Protein AF-A0AAN8HL06-F1 (afdb_monomer_lite)

Sequence (156 aa):
MGLSRVALLLQTLGATDWEAFQIHGRFFLAVANSQRVRERGPSLYSINSTLYELNTLTHSFIRFQDILTHSAVDWEFFTVGEEKFLIVANSHDGSSYSLNSVIYRWQGYEGFVAAHSLPTVGCRDWEHFSTEEEGSFLVYSSATSRLSKVLKLRTF

Secondary structure (DSSP, 8-state):
--S---------SSEEEEEEEEETTEEEEEEEE---TT--SS-SSEEEEEEEEEETTTTEEEEEEEEEEESEEEEEEEEETTEEEEEEEE---SS-SEEEEEEEEE-GGG-EEEEEEEEEESEEEEEEEEETTTEEEEEEEESSSS--EEEE----

pLDDT: mean 94.89, std 6.65, range [50.62, 98.88]

Foldseek 3Di:
DDPDDDDDDDDAACWQDWDWDDDPNKTKIWTQHAANVPDDDPFRFFAWIFMWIQPPVVRDTDTDDTDTAGRFNDKDWDDAVNWTKIWTFRAHNPPFRFAWIFIWTQDDPVGTHTDDTDTDGRWHDKDWDADPPQGIWIWTDHPPDPDTDIGRDDDD

Radius of gyration: 16.37 Å; chains: 1; bounding box: 45×50×37 Å

Organism: Champsocephalus gunnari (NCBI:txid52237)

Structure (mmCIF, N/CA/C/O backbone):
data_AF-A0AAN8HL06-F1
#
_entry.id   AF-A0AAN8HL06-F1
#
loop_
_atom_site.group_PDB
_atom_site.id
_atom_site.type_symbol
_atom_site.label_atom_id
_atom_site.label_alt_id
_atom_site.label_comp_id
_atom_site.label_asym_id
_atom_site.label_entity_id
_atom_site.label_seq_id
_atom_site.pdbx_PDB_ins_code
_atom_site.Cartn_x
_atom_site.Cartn_y
_atom_site.Cartn_z
_atom_site.occupancy
_atom_site.B_iso_or_equiv
_atom_site.auth_seq_id
_atom_site.auth_comp_id
_atom_site.auth_asym_id
_atom_site.auth_atom_id
_atom_site.pdbx_PDB_model_num
ATOM 1 N N . MET A 1 1 ? -14.174 32.901 -4.316 1.00 63.72 1 MET A N 1
ATOM 2 C CA . MET A 1 1 ? -13.320 32.100 -3.410 1.00 63.72 1 MET A CA 1
ATOM 3 C C . MET A 1 1 ? -13.000 30.797 -4.119 1.00 63.72 1 MET A C 1
ATOM 5 O O . MET A 1 1 ? -13.912 30.231 -4.705 1.00 63.72 1 MET A O 1
ATOM 9 N N . GLY A 1 2 ? -11.731 30.383 -4.165 1.00 76.81 2 GLY A N 1
ATOM 10 C CA . GLY A 1 2 ? -11.326 29.138 -4.828 1.00 76.81 2 GLY A CA 1
ATOM 11 C C . GLY A 1 2 ? -11.634 27.910 -3.969 1.00 76.81 2 GLY A C 1
ATOM 12 O O . GLY A 1 2 ? -11.588 27.998 -2.746 1.00 76.81 2 GLY A O 1
ATOM 13 N N . LEU A 1 3 ? -11.942 26.783 -4.614 1.00 84.50 3 LEU A N 1
ATOM 14 C CA . LEU A 1 3 ? -12.266 25.501 -3.967 1.00 84.50 3 LEU A CA 1
ATOM 15 C C . LEU A 1 3 ? -11.072 24.856 -3.236 1.00 84.50 3 LEU A C 1
ATOM 17 O O . LEU A 1 3 ? -11.267 23.923 -2.465 1.00 84.50 3 LEU A O 1
ATOM 21 N N . SER A 1 4 ? -9.842 25.325 -3.464 1.00 90.06 4 SER A N 1
ATOM 22 C CA . SER A 1 4 ? -8.636 24.746 -2.869 1.00 90.06 4 SER A CA 1
ATOM 23 C C . SER A 1 4 ? -7.505 25.765 -2.706 1.00 90.06 4 SER A C 1
ATOM 25 O O . SER A 1 4 ? -7.500 26.840 -3.314 1.00 90.06 4 SER A O 1
ATOM 27 N N . ARG A 1 5 ? -6.529 25.410 -1.864 1.00 90.69 5 ARG A N 1
ATOM 28 C CA . ARG A 1 5 ? -5.223 26.069 -1.736 1.00 90.69 5 ARG A CA 1
ATOM 29 C C . ARG A 1 5 ? -4.151 25.011 -1.490 1.00 90.69 5 ARG A C 1
ATOM 31 O O . ARG A 1 5 ? -4.439 23.992 -0.865 1.00 90.69 5 ARG A O 1
ATOM 38 N N . VAL A 1 6 ? -2.922 25.262 -1.934 1.00 88.56 6 VAL A N 1
ATOM 39 C CA . VAL A 1 6 ? -1.783 24.388 -1.614 1.00 88.56 6 VAL A CA 1
ATOM 40 C C . VAL A 1 6 ? -1.477 24.508 -0.119 1.00 88.56 6 VAL A C 1
ATOM 42 O O . VAL A 1 6 ? -1.264 25.614 0.373 1.00 88.56 6 VAL A O 1
ATOM 45 N N . ALA A 1 7 ? -1.481 23.381 0.596 1.00 86.44 7 ALA A N 1
ATOM 46 C CA . ALA A 1 7 ? -1.181 23.328 2.030 1.00 86.44 7 ALA A CA 1
ATOM 47 C C . ALA A 1 7 ? 0.240 22.818 2.326 1.00 86.44 7 ALA A C 1
ATOM 49 O O . ALA A 1 7 ? 0.876 23.287 3.264 1.00 86.44 7 ALA A O 1
ATOM 50 N N . LEU A 1 8 ? 0.744 21.874 1.525 1.00 90.50 8 LEU A N 1
ATOM 51 C CA . LEU A 1 8 ? 2.042 21.228 1.710 1.00 90.50 8 LEU A CA 1
ATOM 52 C C . LEU A 1 8 ? 2.542 20.661 0.374 1.00 90.50 8 LEU A C 1
ATOM 54 O O . LEU A 1 8 ? 1.742 20.365 -0.512 1.00 90.50 8 LEU A O 1
ATOM 58 N N . LEU A 1 9 ? 3.858 20.489 0.249 1.00 93.69 9 LEU A N 1
ATOM 59 C CA . LEU A 1 9 ? 4.496 19.752 -0.839 1.00 93.69 9 LEU A CA 1
ATOM 60 C C . LEU A 1 9 ? 5.235 18.551 -0.245 1.00 93.69 9 LEU A C 1
ATOM 62 O O . LEU A 1 9 ? 6.100 18.721 0.613 1.00 93.69 9 LEU A O 1
ATOM 66 N N . LEU A 1 10 ? 4.892 17.348 -0.704 1.00 94.44 10 LEU A N 1
ATOM 67 C CA . LEU A 1 10 ? 5.549 16.102 -0.315 1.00 94.44 10 LEU A CA 1
ATOM 68 C C . LEU A 1 10 ? 6.373 15.588 -1.492 1.00 94.44 10 LEU A C 1
ATOM 70 O O . LEU A 1 10 ? 5.897 15.540 -2.626 1.00 94.44 10 LEU A O 1
ATOM 74 N N . GLN A 1 11 ? 7.627 15.228 -1.230 1.00 92.50 11 GLN A N 1
ATOM 75 C CA . GLN A 1 11 ? 8.504 14.677 -2.256 1.00 92.50 11 GLN A CA 1
ATOM 76 C C . GLN A 1 11 ? 8.132 13.222 -2.540 1.00 92.50 11 GLN A C 1
ATOM 78 O O . GLN A 1 11 ? 8.065 12.409 -1.621 1.00 92.50 11 GLN A O 1
ATOM 83 N N . THR A 1 12 ? 7.962 12.892 -3.818 1.00 95.56 12 THR A N 1
ATOM 84 C CA . THR A 1 12 ? 7.626 11.544 -4.283 1.00 95.56 12 THR A CA 1
ATOM 85 C C . THR A 1 12 ? 8.543 11.099 -5.421 1.00 95.56 12 THR A C 1
ATOM 87 O O . THR A 1 12 ? 9.283 11.903 -5.999 1.00 95.56 12 THR A O 1
ATOM 90 N N . LEU A 1 13 ? 8.514 9.804 -5.740 1.00 95.75 13 LEU A N 1
ATOM 91 C CA . LEU A 1 13 ? 9.332 9.183 -6.781 1.00 95.75 13 LEU A CA 1
ATOM 92 C C . LEU A 1 13 ? 8.425 8.498 -7.802 1.00 95.75 13 LEU A C 1
ATOM 94 O O . LEU A 1 13 ? 8.097 7.320 -7.675 1.00 95.75 13 LEU A O 1
ATOM 98 N N . GLY A 1 14 ? 7.987 9.274 -8.798 1.00 95.69 14 GLY A N 1
ATOM 99 C CA . GLY A 1 14 ? 7.052 8.784 -9.811 1.00 95.69 14 GLY A CA 1
ATOM 100 C C . GLY A 1 14 ? 5.767 8.253 -9.180 1.00 95.69 14 GLY A C 1
ATOM 101 O O . GLY A 1 14 ? 5.333 7.164 -9.542 1.00 95.69 14 GLY A O 1
ATOM 102 N N . ALA A 1 15 ? 5.218 8.968 -8.192 1.00 97.06 15 ALA A N 1
ATOM 103 C CA . ALA A 1 15 ? 4.018 8.520 -7.498 1.00 97.06 15 ALA A CA 1
ATOM 104 C C . ALA A 1 15 ? 2.856 8.317 -8.468 1.00 97.06 15 ALA A C 1
ATOM 106 O O . ALA A 1 15 ? 2.610 9.166 -9.328 1.00 97.06 15 ALA A O 1
ATOM 107 N N . THR A 1 16 ? 2.167 7.196 -8.316 1.00 97.88 16 THR A N 1
ATOM 108 C CA . THR A 1 16 ? 0.997 6.838 -9.125 1.00 97.88 16 THR A CA 1
ATOM 109 C C . THR A 1 16 ? -0.293 6.957 -8.343 1.00 97.88 16 THR A C 1
ATOM 111 O O . THR A 1 16 ? -1.324 7.190 -8.963 1.00 97.88 16 THR A O 1
ATOM 114 N N . ASP A 1 17 ? -0.217 6.823 -7.021 1.00 98.56 17 ASP A N 1
ATOM 115 C CA . ASP A 1 17 ? -1.381 6.792 -6.154 1.00 98.56 17 ASP A CA 1
ATOM 116 C C . ASP A 1 17 ? -1.069 7.290 -4.727 1.00 98.56 17 ASP A 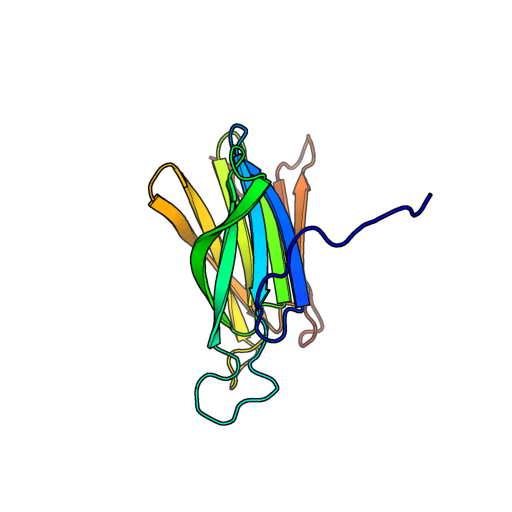C 1
ATOM 118 O O . ASP A 1 17 ? 0.095 7.319 -4.295 1.00 98.56 17 ASP A O 1
ATOM 122 N N . TRP A 1 18 ? -2.124 7.729 -4.039 1.00 98.56 18 TRP A N 1
ATOM 123 C CA . TRP A 1 18 ? -2.150 8.078 -2.629 1.00 98.56 18 TRP A CA 1
ATOM 124 C C . TRP A 1 18 ? -3.361 7.445 -1.951 1.00 98.56 18 TRP A C 1
ATOM 126 O O . TRP A 1 18 ? -4.486 7.810 -2.280 1.00 98.56 18 TRP A O 1
ATOM 136 N N . GLU A 1 19 ? -3.115 6.679 -0.892 1.00 98.75 19 GLU A N 1
ATOM 137 C CA . GLU A 1 19 ? -4.174 6.115 -0.061 1.00 98.75 19 GLU A CA 1
ATOM 138 C C . GLU A 1 19 ? -4.295 6.871 1.263 1.00 98.75 19 GLU A C 1
ATOM 140 O O . GLU A 1 19 ? -3.303 7.090 1.972 1.00 98.75 19 GLU A O 1
ATOM 145 N N . ALA A 1 20 ? -5.510 7.309 1.593 1.00 98.50 20 ALA A N 1
ATOM 146 C CA . ALA A 1 20 ? -5.792 8.147 2.753 1.00 98.50 20 ALA A CA 1
ATOM 147 C C . ALA A 1 20 ? -6.696 7.421 3.748 1.00 98.50 20 ALA A C 1
ATOM 149 O O . ALA A 1 20 ? -7.871 7.192 3.487 1.00 98.50 20 ALA A O 1
ATOM 150 N N . PHE A 1 21 ? -6.178 7.154 4.946 1.00 98.62 21 PHE A N 1
ATOM 151 C CA . PHE A 1 21 ? -6.883 6.339 5.933 1.00 98.62 21 PHE A CA 1
ATOM 152 C C . PHE A 1 21 ? -6.691 6.836 7.367 1.00 98.62 21 PHE A C 1
ATOM 154 O O . PHE A 1 21 ? -5.850 7.689 7.672 1.00 98.62 21 PHE A O 1
ATOM 161 N N . GLN A 1 22 ? -7.502 6.293 8.277 1.00 98.06 22 GLN A N 1
ATOM 162 C CA . GLN A 1 22 ? -7.504 6.669 9.685 1.00 98.06 22 GLN A CA 1
ATOM 163 C C . GLN A 1 22 ? -7.435 5.436 10.589 1.00 98.06 22 GLN A C 1
ATOM 165 O O . GLN A 1 22 ? -8.166 4.466 10.402 1.00 98.06 22 GLN A O 1
ATOM 170 N N . ILE A 1 23 ? -6.597 5.495 11.628 1.00 97.88 23 ILE A N 1
ATOM 171 C CA . ILE A 1 23 ? -6.508 4.458 12.663 1.00 97.88 23 ILE A CA 1
ATOM 172 C C . ILE A 1 23 ? -6.558 5.128 14.035 1.00 97.88 23 ILE A C 1
ATOM 174 O O . ILE A 1 23 ? -5.675 5.908 14.383 1.00 97.88 23 ILE A O 1
ATOM 178 N N . HIS A 1 24 ? -7.582 4.814 14.833 1.00 95.12 24 HIS A N 1
ATOM 179 C CA . HIS A 1 24 ? -7.738 5.312 16.211 1.00 95.12 24 HIS A CA 1
ATOM 180 C C . HIS A 1 24 ? -7.569 6.841 16.342 1.00 95.12 24 HIS A C 1
ATOM 182 O O . HIS A 1 24 ? -6.852 7.325 17.214 1.00 95.12 24 HIS A O 1
ATOM 188 N N . GLY A 1 25 ? -8.185 7.618 15.445 1.00 95.25 25 GLY A N 1
ATOM 189 C CA . GLY A 1 25 ? -8.095 9.083 15.465 1.00 95.25 25 GLY A CA 1
ATOM 190 C C . GLY A 1 25 ? -6.870 9.674 14.754 1.00 95.25 25 GLY A C 1
ATOM 191 O O . GLY A 1 25 ? -6.868 10.870 14.474 1.00 95.25 25 GLY A O 1
ATOM 192 N N . ARG A 1 26 ? -5.860 8.863 14.419 1.00 96.62 26 ARG A N 1
ATOM 193 C CA . ARG A 1 26 ? -4.649 9.280 13.692 1.00 96.62 26 ARG A CA 1
ATOM 194 C C . ARG A 1 26 ? -4.892 9.200 12.187 1.00 96.62 26 ARG A C 1
ATOM 196 O O . ARG A 1 26 ? -5.473 8.221 11.726 1.00 96.62 26 ARG A O 1
ATOM 203 N N . PHE A 1 27 ? -4.451 10.211 11.444 1.00 98.06 27 PHE A N 1
ATOM 204 C CA . PHE A 1 27 ? -4.662 10.318 9.997 1.00 98.06 27 PHE A CA 1
ATOM 205 C C . PHE A 1 27 ? -3.370 10.034 9.246 1.00 98.06 27 PHE A C 1
ATOM 207 O O . PHE A 1 27 ? -2.334 10.620 9.569 1.00 98.06 27 PHE A O 1
ATOM 214 N N . PHE A 1 28 ? -3.454 9.186 8.228 1.00 98.44 28 PHE A N 1
ATOM 215 C CA . PHE A 1 28 ? -2.310 8.742 7.448 1.00 98.44 28 PHE A CA 1
ATOM 216 C C . PHE A 1 28 ? -2.519 8.965 5.954 1.00 98.44 28 PHE A C 1
ATOM 218 O O . PHE A 1 28 ? -3.648 9.008 5.469 1.00 98.44 28 PHE A O 1
ATOM 225 N N . LEU A 1 29 ? -1.401 9.089 5.243 1.00 98.56 29 LEU A N 1
ATOM 226 C CA . LEU A 1 29 ? -1.324 9.067 3.787 1.00 98.56 29 LEU A CA 1
ATOM 227 C C . LEU A 1 29 ? -0.223 8.091 3.372 1.00 98.56 29 LEU A C 1
ATOM 229 O O . LEU A 1 29 ? 0.928 8.291 3.759 1.00 98.56 29 LEU A O 1
ATOM 233 N N . ALA A 1 30 ? -0.536 7.073 2.581 1.00 98.75 30 ALA A N 1
ATOM 234 C CA . ALA A 1 30 ? 0.455 6.205 1.954 1.00 98.75 30 ALA A CA 1
ATOM 235 C C . ALA A 1 30 ? 0.641 6.621 0.495 1.00 98.75 30 ALA A C 1
ATOM 237 O O . ALA A 1 30 ? -0.327 6.687 -0.248 1.00 98.75 30 ALA A O 1
ATOM 238 N N . VAL A 1 31 ? 1.874 6.902 0.068 1.00 98.75 31 VAL A N 1
ATOM 239 C CA . VAL A 1 31 ? 2.165 7.144 -1.353 1.00 98.75 31 VAL A CA 1
ATOM 240 C C . VAL A 1 31 ? 2.673 5.879 -2.025 1.00 98.75 31 VAL A C 1
ATOM 242 O O . VAL A 1 31 ? 3.603 5.243 -1.525 1.00 98.75 31 VAL A O 1
ATOM 245 N N . ALA A 1 32 ? 2.118 5.542 -3.186 1.00 98.62 32 ALA A N 1
ATOM 246 C CA . ALA A 1 32 ? 2.633 4.496 -4.061 1.00 98.62 32 ALA A CA 1
ATOM 247 C C . ALA A 1 32 ? 3.741 5.075 -4.953 1.00 98.62 32 ALA A C 1
ATOM 249 O O . ALA A 1 32 ? 3.479 5.696 -5.985 1.00 98.62 32 ALA A O 1
ATOM 250 N N . ASN A 1 33 ? 5.002 4.924 -4.538 1.00 98.38 33 ASN A N 1
ATOM 251 C CA . ASN A 1 33 ? 6.147 5.365 -5.337 1.00 98.38 33 ASN A CA 1
ATOM 252 C C . ASN A 1 33 ? 6.508 4.291 -6.372 1.00 98.38 33 ASN A C 1
ATOM 254 O O . ASN A 1 33 ? 6.999 3.217 -6.019 1.00 98.38 33 ASN A O 1
ATOM 258 N N . SER A 1 34 ? 6.311 4.597 -7.659 1.00 96.81 34 SER A N 1
ATOM 259 C CA . SER A 1 34 ? 6.445 3.587 -8.712 1.00 96.81 34 SER A CA 1
ATOM 260 C C . SER A 1 34 ? 7.838 3.510 -9.337 1.00 96.81 34 SER A C 1
ATOM 262 O O . SER A 1 34 ? 8.297 2.417 -9.674 1.00 96.81 34 SER A O 1
ATOM 264 N N . GLN A 1 35 ? 8.516 4.645 -9.545 1.00 94.75 35 GLN A N 1
ATOM 265 C CA . GLN A 1 35 ? 9.800 4.646 -10.245 1.00 94.75 35 GLN A CA 1
ATOM 266 C C . GLN A 1 35 ? 10.582 5.961 -10.138 1.00 94.75 35 GLN A C 1
ATOM 268 O O . GLN A 1 35 ? 10.031 7.065 -10.167 1.00 94.75 35 GLN A O 1
ATOM 273 N N . ARG A 1 36 ? 11.913 5.859 -10.158 1.00 93.25 36 ARG A N 1
ATOM 274 C CA . ARG A 1 36 ? 12.833 7.005 -10.276 1.00 93.25 36 ARG A CA 1
ATOM 275 C C . ARG A 1 36 ? 12.998 7.447 -11.737 1.00 93.25 36 ARG A C 1
ATOM 277 O O . ARG A 1 36 ? 14.065 7.296 -12.321 1.00 93.25 36 ARG A O 1
ATOM 284 N N . VAL A 1 37 ? 11.941 8.019 -12.327 1.00 84.56 37 VAL A N 1
ATOM 285 C CA . VAL A 1 37 ? 11.845 8.365 -13.772 1.00 84.56 37 VAL A CA 1
ATOM 286 C C . VAL A 1 37 ? 13.065 9.121 -14.317 1.00 84.56 37 VAL A C 1
ATOM 288 O O . VAL A 1 37 ? 13.461 8.931 -15.464 1.00 84.56 37 VAL A O 1
ATOM 291 N N . ARG A 1 38 ? 13.633 10.033 -13.520 1.00 84.06 38 ARG A N 1
ATOM 292 C CA . ARG A 1 38 ? 14.709 10.941 -13.951 1.00 84.06 38 ARG A CA 1
ATOM 293 C C . ARG A 1 38 ? 16.112 10.452 -13.593 1.00 84.06 38 ARG A C 1
ATOM 295 O O . ARG A 1 38 ? 17.082 11.134 -13.912 1.00 84.06 38 ARG A O 1
ATOM 302 N N . GLU A 1 39 ? 16.229 9.308 -12.931 1.00 86.81 39 GLU A N 1
ATOM 303 C CA . GLU A 1 39 ? 17.510 8.760 -12.494 1.00 86.81 39 GLU A CA 1
ATOM 304 C C . GLU A 1 39 ? 17.957 7.625 -13.423 1.00 86.81 39 GLU A C 1
ATOM 306 O O . GLU A 1 39 ? 17.158 6.997 -14.117 1.00 86.81 39 GLU A O 1
ATOM 311 N N . ARG A 1 40 ? 19.266 7.364 -13.448 1.00 78.88 40 ARG A N 1
ATOM 312 C CA . ARG A 1 40 ? 19.852 6.186 -14.094 1.00 78.88 40 ARG A CA 1
ATOM 313 C C . ARG A 1 40 ? 20.610 5.406 -13.037 1.00 78.88 40 ARG A C 1
ATOM 315 O O . ARG A 1 40 ? 21.351 6.003 -12.263 1.00 78.88 40 ARG A O 1
ATOM 322 N N . GLY A 1 41 ? 20.462 4.091 -13.031 1.00 75.56 41 GLY A N 1
ATOM 323 C CA . GLY A 1 41 ? 21.158 3.236 -12.080 1.00 75.56 41 GLY A CA 1
ATOM 324 C C . GLY A 1 41 ? 20.368 1.975 -11.754 1.00 75.56 41 GLY A C 1
ATOM 325 O O . GLY A 1 41 ? 19.291 1.764 -12.314 1.00 75.56 41 GLY A O 1
ATOM 326 N N . PRO A 1 42 ? 20.904 1.121 -10.872 1.00 73.56 42 PRO A N 1
ATOM 327 C CA . PRO A 1 42 ? 20.150 -0.005 -10.340 1.00 73.56 42 PRO A CA 1
ATOM 328 C C . PRO A 1 42 ? 18.949 0.486 -9.509 1.00 73.56 42 PRO A C 1
ATOM 330 O O . PRO A 1 42 ? 18.933 1.620 -9.031 1.00 73.56 42 PRO A O 1
ATOM 333 N N . SER A 1 43 ? 17.947 -0.377 -9.319 1.00 82.12 43 SER A N 1
ATOM 334 C CA . SER A 1 43 ? 16.803 -0.135 -8.418 1.00 82.12 43 SER A CA 1
ATOM 335 C C . SER A 1 43 ? 15.871 1.024 -8.808 1.00 82.12 43 SER A C 1
ATOM 337 O O . SER A 1 43 ? 15.307 1.690 -7.945 1.00 82.12 43 SER A O 1
ATOM 339 N N . LEU A 1 44 ? 15.649 1.247 -10.109 1.00 92.81 44 LEU A N 1
ATOM 340 C CA . LEU A 1 44 ? 14.698 2.269 -10.579 1.00 92.81 44 LEU A CA 1
ATOM 341 C C . LEU A 1 44 ? 13.251 1.991 -10.158 1.00 92.81 44 LEU A C 1
ATOM 343 O O . LEU A 1 44 ? 12.498 2.945 -9.986 1.00 92.81 44 LEU A O 1
ATOM 347 N N . TYR A 1 45 ? 12.893 0.714 -9.998 1.00 95.62 45 TYR A N 1
ATOM 348 C CA . TYR A 1 45 ? 11.536 0.246 -9.693 1.00 95.62 45 TYR A CA 1
ATOM 349 C C . TYR A 1 45 ? 11.403 -0.311 -8.271 1.00 95.62 45 TYR A C 1
ATOM 351 O O . TYR A 1 45 ? 10.313 -0.327 -7.721 1.00 95.62 45 TYR A O 1
ATOM 359 N N . SER A 1 46 ? 12.502 -0.734 -7.645 1.00 96.62 46 SER A N 1
ATOM 360 C CA . SER A 1 46 ? 12.508 -1.214 -6.258 1.00 96.62 46 SER A CA 1
ATOM 361 C C . SER A 1 46 ? 12.884 -0.064 -5.331 1.00 96.62 46 SER A C 1
ATOM 363 O O . SER A 1 46 ? 14.067 0.203 -5.116 1.00 96.62 46 SER A O 1
ATOM 365 N N . ILE A 1 47 ? 11.878 0.659 -4.844 1.00 96.50 47 ILE A N 1
ATOM 366 C CA . ILE A 1 47 ? 12.035 1.910 -4.098 1.00 96.50 47 ILE A CA 1
ATOM 367 C C . ILE A 1 47 ? 11.068 1.980 -2.918 1.00 96.50 47 ILE A C 1
ATOM 369 O O . ILE A 1 47 ? 10.054 1.281 -2.872 1.00 96.50 47 ILE A O 1
ATOM 373 N N . ASN A 1 48 ? 11.386 2.840 -1.951 1.00 97.88 48 ASN A N 1
ATOM 374 C CA . ASN A 1 48 ? 10.514 3.043 -0.804 1.00 97.88 48 ASN A CA 1
ATOM 375 C C . ASN A 1 48 ? 9.258 3.817 -1.207 1.00 97.88 48 ASN A C 1
ATOM 377 O O . ASN A 1 48 ? 9.339 4.923 -1.747 1.00 97.88 48 ASN A O 1
ATOM 381 N N . SER A 1 49 ? 8.112 3.246 -0.869 1.00 98.50 49 SER A N 1
ATOM 382 C CA . SER A 1 49 ? 6.863 3.963 -0.654 1.00 98.50 49 SER A CA 1
ATOM 383 C C . SER A 1 49 ? 6.846 4.501 0.777 1.00 98.50 49 SER A C 1
ATOM 385 O O . SER A 1 49 ? 7.439 3.899 1.675 1.00 98.50 49 SER A O 1
ATOM 387 N N . THR A 1 50 ? 6.218 5.653 0.994 1.00 98.50 50 THR A N 1
ATOM 388 C CA . THR A 1 50 ? 6.270 6.348 2.287 1.00 98.50 50 THR A CA 1
ATOM 389 C C . THR A 1 50 ? 4.870 6.513 2.854 1.00 98.50 50 THR A C 1
ATOM 391 O O . THR A 1 50 ? 3.971 7.019 2.187 1.00 98.50 50 THR A O 1
ATOM 394 N N . LEU A 1 51 ? 4.705 6.129 4.112 1.00 98.56 51 LEU A N 1
ATOM 395 C CA . LEU A 1 51 ? 3.553 6.475 4.923 1.00 98.56 51 LEU A CA 1
ATOM 396 C C . LEU A 1 51 ? 3.866 7.768 5.666 1.00 98.56 51 LEU A C 1
ATOM 398 O O . LEU A 1 51 ? 4.913 7.905 6.307 1.00 98.56 51 LEU A O 1
ATOM 402 N N . TYR A 1 52 ? 2.937 8.705 5.602 1.00 98.38 52 TYR A N 1
ATOM 403 C CA . TYR A 1 52 ? 2.948 9.945 6.350 1.00 98.38 52 TYR A CA 1
ATOM 404 C C . TYR A 1 52 ? 1.833 9.934 7.385 1.00 98.38 52 TYR A C 1
ATOM 406 O O . TYR A 1 52 ? 0.762 9.395 7.135 1.00 98.38 52 TYR A O 1
ATOM 414 N N . GLU A 1 53 ? 2.066 10.579 8.520 1.00 97.81 53 GLU A N 1
ATOM 415 C CA . GLU A 1 53 ? 1.066 10.814 9.556 1.00 9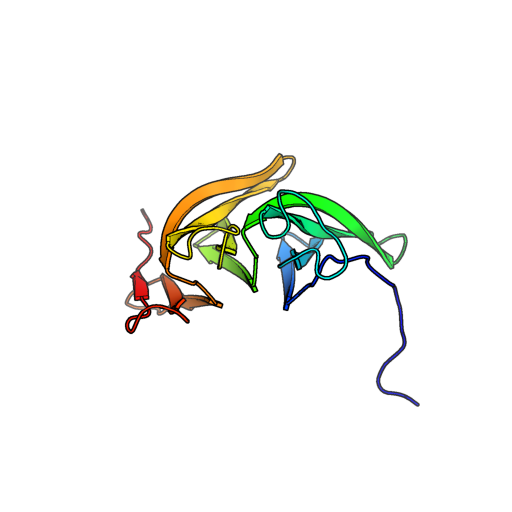7.81 53 GLU A CA 1
ATOM 416 C C . GLU A 1 53 ? 0.844 12.316 9.731 1.00 97.81 53 GLU A C 1
ATOM 418 O O . GLU A 1 53 ? 1.790 13.107 9.690 1.00 97.81 53 GLU A O 1
ATOM 423 N N . LEU A 1 54 ? -0.407 12.722 9.936 1.00 97.75 54 LEU A N 1
ATOM 424 C CA . LEU A 1 54 ? -0.743 14.100 10.259 1.00 97.75 54 LEU A CA 1
ATOM 425 C C . LEU A 1 54 ? -0.305 14.438 11.686 1.00 97.75 54 LEU A C 1
ATOM 427 O O . LEU A 1 54 ? -0.883 13.962 12.663 1.00 97.75 54 LEU A O 1
ATOM 431 N N . ASN A 1 55 ? 0.644 15.359 11.814 1.00 96.56 55 ASN A N 1
ATOM 432 C CA . ASN A 1 55 ? 0.873 16.057 13.066 1.00 96.56 55 ASN A CA 1
ATOM 433 C C . ASN A 1 55 ? -0.217 17.123 13.244 1.00 96.56 55 ASN A C 1
ATOM 435 O O . ASN A 1 55 ? -0.251 18.135 12.541 1.00 96.56 55 ASN A O 1
ATOM 439 N N . THR A 1 56 ? -1.120 16.890 14.195 1.00 94.31 56 THR A N 1
ATOM 440 C CA . THR A 1 56 ? -2.278 17.758 14.451 1.00 94.31 56 THR A CA 1
ATOM 441 C C . THR A 1 56 ? -1.910 19.098 15.082 1.00 94.31 56 THR A C 1
ATOM 443 O O . THR A 1 56 ? -2.676 20.045 14.946 1.00 94.31 56 THR A O 1
ATOM 446 N N . LEU A 1 57 ? -0.742 19.207 15.725 1.00 94.69 57 LEU A N 1
ATOM 447 C CA . LEU A 1 57 ? -0.258 20.460 16.312 1.00 94.69 57 LEU A CA 1
ATOM 448 C C . LEU A 1 57 ? 0.311 21.391 15.241 1.00 94.69 57 LEU A C 1
ATOM 450 O O . LEU A 1 57 ? 0.076 22.596 15.270 1.00 94.69 57 LEU A O 1
ATOM 454 N N . THR A 1 58 ? 1.067 20.837 14.292 1.00 94.44 58 THR A N 1
ATOM 455 C CA . THR A 1 58 ? 1.705 21.614 13.218 1.00 94.44 58 THR A CA 1
ATOM 456 C C . THR A 1 58 ? 0.873 21.667 11.940 1.00 94.44 58 THR A C 1
ATOM 458 O O . THR A 1 58 ? 1.259 22.359 11.001 1.00 94.44 58 THR A O 1
ATOM 461 N N . HIS A 1 59 ? -0.255 20.950 11.893 1.00 92.00 59 HIS A N 1
ATOM 462 C CA . HIS A 1 59 ? -1.111 20.792 10.715 1.00 92.00 59 HIS A CA 1
ATOM 463 C C . HIS A 1 59 ? -0.328 20.366 9.462 1.00 92.00 59 HIS A C 1
ATOM 465 O O . HIS A 1 59 ? -0.576 20.852 8.357 1.00 92.00 59 HIS A O 1
ATOM 471 N N . SER A 1 60 ? 0.639 19.464 9.636 1.00 95.00 60 SER A N 1
ATOM 472 C CA . SER A 1 60 ? 1.515 18.996 8.563 1.00 95.00 60 SER A CA 1
ATOM 473 C C . SER A 1 60 ? 1.683 17.482 8.594 1.00 95.00 60 SER A C 1
ATOM 475 O O . SER A 1 60 ? 1.660 16.860 9.653 1.00 95.00 60 SER A O 1
ATOM 477 N N . PHE A 1 61 ? 1.867 16.887 7.418 1.00 96.44 61 PHE A N 1
ATOM 478 C CA . PHE A 1 61 ? 2.183 15.470 7.293 1.00 96.44 61 PHE A CA 1
ATOM 479 C C . PHE A 1 61 ? 3.681 15.244 7.490 1.00 96.44 61 PHE A C 1
ATOM 481 O O . PHE A 1 61 ? 4.506 15.864 6.817 1.00 96.44 61 PHE A O 1
ATOM 488 N N . ILE A 1 62 ? 4.024 14.352 8.415 1.00 96.19 62 ILE A N 1
ATOM 489 C CA . ILE A 1 62 ? 5.397 13.945 8.721 1.00 96.19 62 ILE A CA 1
ATOM 490 C C . ILE A 1 62 ? 5.606 12.493 8.304 1.00 96.19 62 ILE A C 1
ATOM 492 O O . ILE A 1 62 ? 4.675 11.695 8.352 1.00 96.19 62 ILE A O 1
ATOM 496 N N . ARG A 1 63 ? 6.821 12.138 7.874 1.00 97.19 63 ARG A N 1
ATOM 497 C CA . ARG A 1 63 ? 7.148 10.751 7.519 1.00 97.19 63 ARG A CA 1
ATOM 498 C C . ARG A 1 63 ? 6.972 9.861 8.752 1.00 97.19 63 ARG A C 1
ATOM 500 O O . ARG A 1 63 ? 7.623 10.098 9.765 1.00 97.19 63 ARG A O 1
ATOM 507 N N . PHE A 1 64 ? 6.114 8.855 8.633 1.00 97.75 64 PHE A N 1
ATOM 508 C CA . PHE A 1 64 ? 5.826 7.872 9.673 1.00 97.75 64 PHE A CA 1
ATOM 509 C C . PHE A 1 64 ? 6.635 6.589 9.458 1.00 97.75 64 PHE A C 1
ATOM 511 O O . PHE A 1 64 ? 7.297 6.113 10.374 1.00 97.75 64 PHE A O 1
ATOM 518 N N . GLN A 1 65 ? 6.627 6.055 8.235 1.00 98.31 65 GLN A N 1
ATOM 519 C CA . GLN A 1 65 ? 7.300 4.801 7.908 1.00 98.31 65 GLN A CA 1
ATOM 520 C C . GLN A 1 65 ? 7.662 4.762 6.424 1.00 98.31 65 GLN A C 1
ATOM 522 O O . GLN A 1 65 ? 6.883 5.206 5.586 1.00 98.31 65 GLN A O 1
ATOM 527 N N . ASP A 1 66 ? 8.821 4.199 6.094 1.00 98.31 66 ASP A N 1
ATOM 528 C CA . ASP A 1 66 ? 9.165 3.841 4.719 1.00 98.31 66 ASP A CA 1
ATOM 529 C C . ASP A 1 66 ? 9.038 2.326 4.542 1.00 98.31 66 ASP A C 1
ATOM 531 O O . ASP A 1 66 ? 9.482 1.550 5.392 1.00 98.31 66 ASP A O 1
ATOM 535 N N . ILE A 1 67 ? 8.447 1.907 3.427 1.00 98.50 67 ILE A N 1
ATOM 536 C CA . ILE A 1 67 ? 8.237 0.505 3.072 1.00 98.50 67 ILE A CA 1
ATOM 537 C C . ILE A 1 67 ? 8.843 0.269 1.692 1.00 98.50 67 ILE A C 1
ATOM 539 O O . ILE A 1 67 ? 8.479 0.943 0.728 1.00 98.50 67 ILE A O 1
ATOM 543 N N . LEU A 1 68 ? 9.766 -0.690 1.584 1.00 98.12 68 LEU A N 1
ATOM 544 C CA . LEU A 1 68 ? 10.318 -1.088 0.291 1.00 98.12 68 LEU A CA 1
ATOM 545 C C . LEU A 1 68 ? 9.224 -1.746 -0.554 1.00 98.12 68 LEU A C 1
ATOM 547 O O . LEU A 1 68 ? 8.592 -2.710 -0.126 1.00 98.12 68 LEU A O 1
ATOM 551 N N . THR A 1 69 ? 9.041 -1.230 -1.764 1.00 98.44 69 THR A N 1
ATOM 552 C CA . THR A 1 69 ? 8.030 -1.683 -2.723 1.00 98.44 69 THR A CA 1
ATOM 553 C C . THR A 1 69 ? 8.630 -1.824 -4.121 1.00 98.44 69 THR A C 1
ATOM 555 O O . THR A 1 69 ? 9.737 -1.345 -4.379 1.00 98.44 69 THR A O 1
ATOM 558 N N . HIS A 1 70 ? 7.910 -2.489 -5.024 1.00 98.12 70 HIS A N 1
ATOM 559 C CA . HIS A 1 70 ? 8.364 -2.807 -6.379 1.00 98.12 70 HIS A CA 1
ATOM 560 C C . HIS A 1 70 ? 7.382 -2.254 -7.403 1.00 98.12 70 HIS A C 1
ATOM 562 O O . HIS A 1 70 ? 6.370 -2.882 -7.717 1.00 98.12 70 HIS A O 1
ATOM 568 N N . SER A 1 71 ? 7.686 -1.053 -7.885 1.00 97.81 71 SER A N 1
ATOM 569 C CA . SER A 1 71 ? 6.803 -0.222 -8.686 1.00 97.81 71 SER A CA 1
ATOM 570 C C . SER A 1 71 ? 5.396 -0.257 -8.112 1.00 97.81 71 SER A C 1
ATOM 572 O O . SER A 1 71 ? 4.482 -0.820 -8.717 1.00 97.81 71 SER A O 1
ATOM 574 N N . ALA A 1 72 ? 5.277 0.251 -6.880 1.00 98.62 72 ALA A N 1
ATOM 575 C CA . ALA A 1 72 ? 3.992 0.375 -6.215 1.00 98.62 72 ALA A CA 1
ATOM 576 C C . ALA A 1 72 ? 3.104 1.251 -7.082 1.00 98.62 72 ALA A C 1
ATOM 578 O O . ALA A 1 72 ? 3.516 2.346 -7.475 1.00 98.62 72 ALA A O 1
ATOM 579 N N . VAL A 1 73 ? 1.927 0.731 -7.407 1.00 98.31 73 VAL A N 1
ATOM 580 C CA . VAL A 1 73 ? 0.975 1.436 -8.266 1.00 98.31 73 VAL A CA 1
ATOM 581 C C . VAL A 1 73 ? -0.292 1.846 -7.543 1.00 98.31 73 VAL A C 1
ATOM 583 O O . VAL A 1 73 ? -0.925 2.792 -7.999 1.00 98.31 73 VAL A O 1
ATOM 586 N N . ASP A 1 74 ? -0.577 1.182 -6.429 1.00 98.81 74 ASP A N 1
ATOM 587 C CA . ASP A 1 74 ? -1.766 1.355 -5.611 1.00 98.81 74 ASP A CA 1
ATOM 588 C C . ASP A 1 74 ? -1.506 0.849 -4.175 1.00 98.81 74 ASP A C 1
ATOM 590 O O . ASP A 1 74 ? -0.65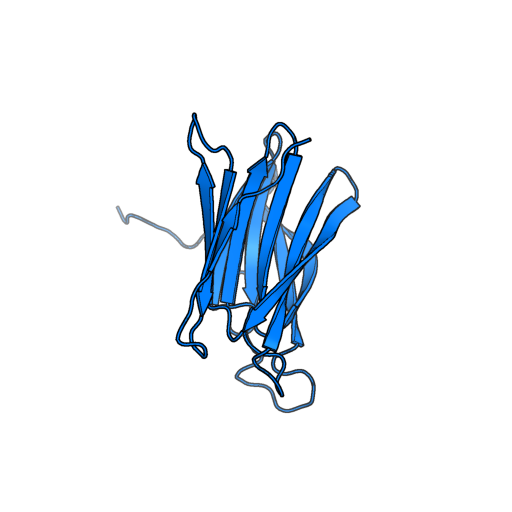5 -0.035 -3.956 1.00 98.81 74 ASP A O 1
ATOM 594 N N . TRP A 1 75 ? -2.217 1.442 -3.220 1.00 98.88 75 TRP A N 1
ATOM 595 C CA . TRP A 1 75 ? -2.304 1.042 -1.824 1.00 98.88 75 TRP A CA 1
ATOM 596 C C . TRP A 1 75 ? -3.774 0.934 -1.433 1.00 98.88 75 TRP A C 1
ATOM 598 O O . TRP A 1 75 ? -4.515 1.879 -1.628 1.00 98.88 75 TRP A O 1
ATOM 608 N N . GLU A 1 76 ? -4.154 -0.143 -0.751 1.00 98.81 76 GLU A N 1
ATOM 609 C CA . GLU A 1 76 ? -5.522 -0.291 -0.244 1.00 98.81 76 GLU A CA 1
ATOM 610 C C . GLU A 1 76 ? -5.508 -0.502 1.270 1.00 98.81 76 GLU A C 1
ATOM 612 O O . GLU A 1 76 ? -4.829 -1.404 1.792 1.00 98.81 76 GLU A O 1
ATOM 617 N N . PHE A 1 77 ? -6.248 0.340 1.995 1.00 98.75 77 PHE A N 1
ATOM 618 C CA . PHE A 1 77 ? -6.449 0.203 3.433 1.00 98.75 77 PHE A CA 1
ATOM 619 C C . PHE A 1 77 ? -7.762 -0.518 3.719 1.00 98.75 77 PHE A C 1
ATOM 621 O O . PHE A 1 77 ? -8.831 -0.108 3.283 1.00 98.75 77 PHE A O 1
ATOM 628 N N . PHE A 1 78 ? -7.713 -1.557 4.550 1.00 98.25 78 PHE A N 1
ATOM 629 C CA . PHE A 1 78 ? -8.915 -2.308 4.892 1.00 98.25 78 PHE A CA 1
ATOM 630 C C . PHE A 1 78 ? -8.885 -2.855 6.314 1.00 98.25 78 PHE A C 1
ATOM 632 O O . PHE A 1 78 ? -7.840 -2.969 6.962 1.00 98.25 78 PHE A O 1
ATOM 639 N N . THR A 1 79 ? -10.063 -3.221 6.815 1.00 96.94 79 THR A N 1
ATOM 640 C CA . THR A 1 79 ? -10.222 -3.801 8.149 1.00 96.94 79 THR A CA 1
ATOM 641 C C . THR A 1 79 ? -10.980 -5.113 8.098 1.00 96.94 79 THR A C 1
ATOM 643 O O . THR A 1 79 ? -11.970 -5.237 7.381 1.00 96.94 79 THR A O 1
ATOM 646 N N . VAL A 1 80 ? -10.554 -6.067 8.924 1.00 94.50 80 VAL A N 1
ATOM 647 C CA . VAL A 1 80 ? -11.247 -7.343 9.131 1.00 94.50 80 VAL A CA 1
ATOM 648 C C . VAL A 1 80 ? -11.423 -7.529 10.632 1.00 94.50 80 VAL A C 1
ATOM 650 O O . VAL A 1 80 ? -10.449 -7.731 11.357 1.00 94.50 80 VAL A O 1
ATOM 653 N N . GLY A 1 81 ? -12.660 -7.407 11.113 1.00 92.81 81 GLY A N 1
ATOM 654 C CA . GLY A 1 81 ? -12.923 -7.279 12.546 1.00 92.81 81 GLY A CA 1
ATOM 655 C C . GLY A 1 81 ? -12.230 -6.040 13.124 1.00 92.81 81 GLY A C 1
ATOM 656 O O . GLY A 1 81 ? -12.347 -4.941 12.585 1.00 92.81 81 GLY A O 1
ATOM 657 N N . GLU A 1 82 ? -11.487 -6.213 14.216 1.00 94.25 82 GLU A N 1
ATOM 658 C CA . GLU A 1 82 ? -10.738 -5.122 14.856 1.00 94.25 82 GLU A CA 1
ATOM 659 C C . GLU A 1 82 ? -9.367 -4.866 14.214 1.00 94.25 82 GLU A C 1
ATOM 661 O O . GLU A 1 82 ? -8.742 -3.832 14.467 1.00 94.25 82 GLU A O 1
ATOM 666 N N . GLU A 1 83 ? -8.907 -5.767 13.350 1.00 96.12 83 GLU A N 1
ATOM 667 C CA . GLU A 1 83 ? -7.594 -5.695 12.723 1.00 96.12 83 GLU A CA 1
ATOM 668 C C . GLU A 1 83 ? -7.573 -4.685 11.574 1.00 96.12 83 GLU A C 1
ATOM 670 O O . GLU A 1 83 ? -8.535 -4.561 10.812 1.00 96.12 83 GLU A O 1
ATOM 675 N N . LYS A 1 84 ? -6.457 -3.957 11.449 1.00 98.12 84 LYS A N 1
ATOM 676 C CA . LYS A 1 84 ? -6.229 -2.977 10.381 1.00 98.12 84 LYS A CA 1
ATOM 677 C C . LYS A 1 84 ? -5.085 -3.436 9.495 1.00 98.12 84 LYS A C 1
ATOM 679 O O . LYS A 1 84 ? -4.015 -3.792 10.000 1.00 98.12 84 LYS A O 1
ATOM 684 N N . PHE A 1 85 ? -5.304 -3.378 8.191 1.00 98.44 85 PHE A N 1
ATOM 685 C CA . PHE A 1 85 ? -4.359 -3.834 7.191 1.00 98.44 85 PHE A CA 1
ATOM 686 C C . PHE A 1 85 ? -4.144 -2.784 6.113 1.00 98.44 85 PHE A C 1
ATOM 688 O O . PHE A 1 85 ? -4.992 -1.932 5.865 1.00 98.44 85 PHE A O 1
ATOM 695 N N . LEU A 1 86 ? -2.989 -2.883 5.474 1.00 98.69 86 LEU A N 1
ATOM 696 C CA . LEU A 1 86 ? -2.638 -2.134 4.282 1.00 98.69 86 LEU A CA 1
ATOM 697 C C . LEU A 1 86 ? -2.047 -3.122 3.277 1.00 98.69 86 LEU A C 1
ATOM 699 O O . LEU A 1 86 ? -1.200 -3.935 3.657 1.00 98.69 86 LEU A O 1
ATOM 703 N N . ILE A 1 87 ? -2.477 -3.091 2.021 1.00 98.81 87 ILE A N 1
ATOM 704 C CA . ILE A 1 87 ? -1.923 -3.936 0.956 1.00 98.81 87 ILE A CA 1
ATOM 705 C C . ILE A 1 87 ? -1.362 -3.074 -0.170 1.00 98.81 87 ILE A C 1
ATOM 707 O O . ILE A 1 87 ? -1.969 -2.085 -0.552 1.00 98.81 87 ILE A O 1
ATOM 711 N N . VAL A 1 88 ? -0.193 -3.452 -0.692 1.00 98.88 88 VAL A N 1
ATOM 712 C CA . VAL A 1 88 ? 0.427 -2.785 -1.848 1.00 98.88 88 VAL A CA 1
ATOM 713 C C . VAL A 1 88 ? 0.224 -3.580 -3.129 1.00 98.88 88 VAL A C 1
ATOM 715 O O . VAL A 1 88 ? 0.498 -4.784 -3.164 1.00 98.88 88 VAL A O 1
ATOM 718 N N . ALA A 1 89 ? -0.133 -2.895 -4.212 1.00 98.75 89 ALA A N 1
ATOM 719 C CA . ALA A 1 89 ? -0.017 -3.421 -5.565 1.00 98.75 89 ALA A CA 1
ATOM 720 C C . ALA A 1 89 ? 1.425 -3.257 -6.075 1.00 98.75 89 ALA A C 1
ATOM 722 O O . ALA A 1 89 ? 1.801 -2.218 -6.619 1.00 98.75 89 ALA A O 1
ATOM 723 N N . ASN A 1 90 ? 2.250 -4.295 -5.922 1.00 98.69 90 ASN A N 1
ATOM 724 C CA . ASN A 1 90 ? 3.573 -4.336 -6.553 1.00 98.69 90 ASN A CA 1
ATOM 725 C C . ASN A 1 90 ? 3.435 -4.745 -8.027 1.00 98.69 90 ASN A C 1
ATOM 727 O O . ASN A 1 90 ? 3.054 -5.880 -8.329 1.00 98.69 90 ASN A O 1
ATOM 731 N N . SER A 1 91 ? 3.756 -3.834 -8.951 1.00 98.00 91 SER A N 1
ATOM 732 C CA . SER A 1 91 ? 3.529 -4.060 -10.382 1.00 98.00 91 SER A CA 1
ATOM 733 C C . SER A 1 91 ? 4.743 -4.627 -11.118 1.00 98.00 91 SER A C 1
ATOM 735 O O . SER A 1 91 ? 4.556 -5.442 -12.021 1.00 98.00 91 SER A O 1
ATOM 737 N N . HIS A 1 92 ? 5.958 -4.161 -10.821 1.00 96.88 92 HIS A N 1
ATOM 738 C CA . HIS A 1 92 ? 7.166 -4.495 -11.585 1.00 96.88 92 HIS A CA 1
ATOM 739 C C . HIS A 1 92 ? 8.434 -4.192 -10.775 1.00 96.88 92 HIS A C 1
ATOM 741 O O . HIS A 1 92 ? 8.536 -3.136 -10.163 1.00 96.88 92 HIS A O 1
ATOM 747 N N . ASP A 1 93 ? 9.431 -5.076 -10.790 1.00 95.81 93 ASP A N 1
ATOM 748 C CA . ASP A 1 93 ? 10.682 -4.899 -10.026 1.00 95.81 93 ASP A CA 1
ATOM 749 C C . ASP A 1 93 ? 11.870 -4.427 -10.887 1.00 95.81 93 ASP A C 1
ATOM 751 O O . ASP A 1 93 ? 12.978 -4.222 -10.384 1.00 95.81 93 ASP A O 1
ATOM 755 N N . GLY A 1 94 ? 11.643 -4.219 -12.188 1.00 94.56 94 GLY A N 1
ATOM 756 C CA . GLY A 1 94 ? 12.680 -3.941 -13.183 1.00 94.56 94 GLY A CA 1
ATOM 757 C C . GLY A 1 94 ? 12.990 -5.128 -14.098 1.00 94.56 94 GLY A C 1
ATOM 758 O O . GLY A 1 94 ? 13.584 -4.920 -15.153 1.00 94.56 94 GLY A O 1
ATOM 759 N N . SER A 1 95 ? 12.584 -6.338 -13.710 1.00 94.88 95 SER A N 1
ATOM 760 C CA . SER A 1 95 ? 12.856 -7.589 -14.429 1.00 94.88 95 SER A CA 1
ATOM 761 C C . SER A 1 95 ? 11.598 -8.426 -14.681 1.00 94.88 95 SER A C 1
ATOM 763 O O . SER A 1 95 ? 11.500 -9.092 -15.709 1.00 94.88 95 SER A O 1
ATOM 765 N N . SER A 1 96 ? 10.643 -8.423 -13.750 1.00 96.19 96 SER A N 1
ATOM 766 C CA . SER A 1 96 ? 9.471 -9.295 -13.748 1.00 96.19 96 SER A CA 1
ATOM 767 C C . SER A 1 96 ? 8.207 -8.550 -13.324 1.00 96.19 96 SER A C 1
ATOM 769 O O . SER A 1 96 ? 8.231 -7.674 -12.461 1.00 96.19 96 SER A O 1
ATOM 771 N N . TYR A 1 97 ? 7.077 -8.953 -13.912 1.00 97.56 97 TYR A N 1
ATOM 772 C CA . TYR A 1 97 ? 5.732 -8.580 -13.460 1.00 97.56 97 TYR A CA 1
ATOM 773 C C . TYR A 1 97 ? 5.133 -9.608 -12.490 1.00 97.56 97 TYR A C 1
ATOM 775 O O . TYR A 1 97 ? 4.097 -9.346 -11.892 1.00 97.56 97 TYR A O 1
ATOM 783 N N . SER A 1 98 ? 5.734 -10.792 -12.347 1.00 97.44 98 SER A N 1
ATOM 784 C CA . SER A 1 98 ? 5.268 -11.830 -11.423 1.00 97.44 98 SER A CA 1
ATOM 785 C C . SER A 1 98 ? 5.859 -11.579 -10.040 1.00 97.44 98 SER A C 1
ATOM 787 O O . SER A 1 98 ? 6.981 -12.005 -9.769 1.00 97.44 98 SER A O 1
ATOM 789 N N . LEU A 1 99 ? 5.108 -10.882 -9.189 1.00 97.88 99 LEU A N 1
ATOM 790 C CA . LEU A 1 99 ? 5.549 -10.374 -7.890 1.00 97.88 99 LEU A CA 1
ATOM 791 C C . LEU A 1 99 ? 4.525 -10.671 -6.799 1.00 97.88 99 LEU A C 1
ATOM 793 O O . LEU A 1 99 ? 3.351 -10.926 -7.066 1.00 97.88 99 LEU A O 1
ATOM 797 N N . ASN A 1 100 ? 4.953 -10.562 -5.548 1.00 98.44 100 ASN A N 1
ATOM 798 C CA . ASN A 1 100 ? 4.025 -10.575 -4.429 1.00 98.44 100 ASN A CA 1
ATOM 799 C C . ASN A 1 100 ? 3.492 -9.168 -4.158 1.00 98.44 100 ASN A C 1
ATOM 801 O O . ASN A 1 100 ? 4.269 -8.232 -3.961 1.00 98.44 100 ASN A O 1
ATOM 805 N N . SER A 1 101 ? 2.172 -9.053 -4.058 1.00 98.56 101 SER A N 1
ATOM 806 C CA . SER A 1 101 ? 1.541 -7.986 -3.285 1.00 98.56 101 SER A CA 1
ATOM 807 C C . SER A 1 101 ? 1.644 -8.348 -1.804 1.00 98.56 101 SER A C 1
ATOM 809 O O . SER A 1 101 ? 1.465 -9.512 -1.437 1.00 98.56 101 SER A O 1
ATOM 811 N N . VAL A 1 102 ? 1.995 -7.391 -0.950 1.00 98.75 102 VAL A N 1
ATOM 812 C CA . VAL A 1 102 ? 2.281 -7.649 0.471 1.00 98.75 102 VAL A CA 1
ATOM 813 C C . VAL A 1 102 ? 1.197 -7.009 1.321 1.00 98.75 102 VAL A C 1
ATOM 815 O O . VAL A 1 102 ? 0.894 -5.834 1.141 1.00 98.75 102 VAL A O 1
ATOM 818 N N . ILE A 1 103 ? 0.631 -7.791 2.241 1.00 98.75 103 ILE A N 1
ATOM 819 C CA . ILE A 1 103 ? -0.306 -7.312 3.257 1.00 98.75 103 ILE A CA 1
ATOM 820 C C . ILE A 1 103 ? 0.493 -7.006 4.514 1.00 98.75 103 ILE A C 1
ATOM 822 O O . ILE A 1 103 ? 1.184 -7.880 5.047 1.00 98.75 103 ILE A O 1
ATOM 826 N N . TYR A 1 104 ? 0.348 -5.791 5.013 1.00 98.75 104 TYR A N 1
ATOM 827 C CA . TYR A 1 104 ? 0.911 -5.329 6.266 1.00 98.75 104 TYR A CA 1
ATOM 828 C C . TYR A 1 104 ? -0.197 -5.197 7.304 1.00 98.75 104 TYR A C 1
ATOM 830 O O . TYR A 1 104 ? -1.265 -4.665 7.018 1.00 98.75 104 TYR A O 1
ATOM 838 N N . ARG A 1 105 ? 0.060 -5.671 8.520 1.00 98.56 105 ARG A N 1
ATOM 839 C CA . ARG A 1 105 ? -0.830 -5.534 9.673 1.00 98.56 105 ARG A CA 1
ATOM 840 C C . ARG A 1 105 ? -0.360 -4.376 10.539 1.00 98.56 105 ARG A C 1
ATOM 842 O O . ARG A 1 105 ? 0.835 -4.242 10.801 1.00 98.56 105 ARG A O 1
ATOM 849 N N . TRP A 1 106 ? -1.298 -3.564 11.001 1.00 98.56 106 TRP A N 1
ATOM 850 C CA . TRP A 1 106 ? -1.030 -2.512 11.971 1.00 98.56 106 TRP A CA 1
ATOM 851 C C . TRP A 1 106 ? -0.687 -3.096 13.350 1.00 98.56 106 TRP A C 1
ATOM 853 O O . TRP A 1 106 ? -1.476 -3.849 13.913 1.00 98.56 106 TRP A O 1
ATOM 863 N N . GLN A 1 107 ? 0.456 -2.705 13.914 1.00 97.38 107 GLN A N 1
ATOM 864 C CA . GLN A 1 107 ? 0.976 -3.177 15.207 1.00 97.38 107 GLN A CA 1
ATOM 865 C C . GLN A 1 107 ? 1.151 -2.038 16.230 1.00 97.38 107 GLN A C 1
ATOM 867 O O . GLN A 1 107 ? 1.914 -2.134 17.192 1.00 97.38 107 GLN A O 1
ATOM 872 N N . GLY A 1 108 ? 0.454 -0.913 16.042 1.00 93.69 108 GLY A N 1
ATOM 873 C CA . GLY A 1 108 ? 0.508 0.211 16.977 1.00 93.69 108 GLY A CA 1
ATOM 874 C C . GLY A 1 108 ? 1.846 0.947 16.933 1.00 93.69 108 GLY A C 1
ATOM 875 O O . GLY A 1 108 ? 2.076 1.748 16.030 1.00 93.69 108 GLY A O 1
ATOM 876 N N . TYR A 1 109 ? 2.702 0.721 17.935 1.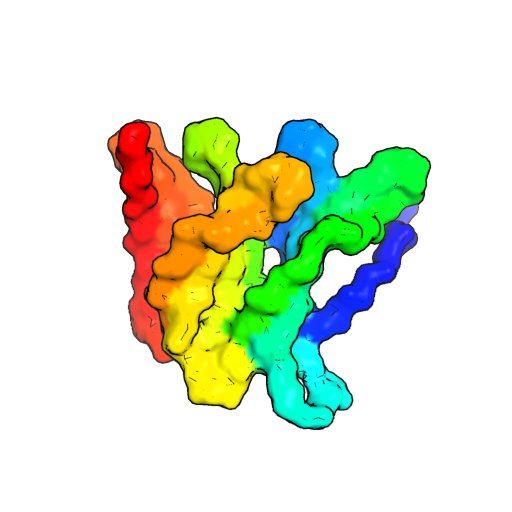00 88.38 109 TYR A N 1
ATOM 877 C CA . TYR A 1 109 ? 4.000 1.400 18.043 1.00 88.38 109 TYR A CA 1
ATOM 878 C C . TYR A 1 109 ? 4.962 1.003 16.915 1.00 88.38 109 TYR A C 1
ATOM 880 O O . TYR A 1 109 ? 5.673 1.858 16.399 1.00 88.38 109 TYR A O 1
ATOM 888 N N . GLU A 1 110 ? 4.940 -0.263 16.488 1.00 90.25 110 GLU A N 1
ATOM 889 C CA . GLU A 1 110 ? 5.800 -0.762 15.402 1.00 90.25 110 GLU A CA 1
ATOM 890 C C . GLU A 1 110 ? 5.335 -0.314 14.003 1.00 90.25 110 GLU A C 1
ATOM 892 O O . GLU A 1 110 ? 6.023 -0.559 13.014 1.00 90.25 110 GLU A O 1
ATOM 897 N N . GLY A 1 111 ? 4.180 0.354 13.899 1.00 96.94 111 GLY A N 1
ATOM 898 C CA . GLY A 1 111 ? 3.594 0.745 12.620 1.00 96.94 111 GLY A CA 1
ATOM 899 C C . GLY A 1 111 ? 3.039 -0.451 11.848 1.00 96.94 111 GLY A C 1
ATOM 900 O O . GLY A 1 111 ? 2.411 -1.336 12.430 1.00 96.94 111 GLY A O 1
ATOM 901 N N . PHE A 1 112 ? 3.223 -0.467 10.528 1.00 98.44 112 PHE A N 1
ATOM 902 C CA . PHE A 1 112 ? 2.775 -1.559 9.666 1.00 98.44 112 PHE A CA 1
ATOM 903 C C . PHE A 1 112 ? 3.867 -2.618 9.497 1.00 98.44 112 PHE A C 1
ATOM 905 O O . PHE A 1 112 ? 4.967 -2.325 9.028 1.00 98.44 112 PHE A O 1
ATOM 912 N N . VAL A 1 113 ? 3.552 -3.871 9.828 1.00 98.31 113 VAL A N 1
ATOM 913 C CA . VAL A 1 113 ? 4.478 -5.011 9.738 1.00 98.31 113 VAL A CA 1
ATOM 914 C C . VAL A 1 113 ? 3.949 -6.023 8.729 1.00 98.31 113 VAL A C 1
ATOM 916 O O . VAL A 1 113 ? 2.765 -6.353 8.745 1.00 98.31 113 VAL A O 1
ATOM 919 N N . ALA A 1 114 ? 4.813 -6.524 7.842 1.00 98.31 114 ALA A N 1
ATOM 920 C CA . ALA A 1 114 ? 4.423 -7.506 6.831 1.00 98.31 114 ALA A CA 1
ATOM 921 C C . ALA A 1 114 ? 3.833 -8.764 7.495 1.00 98.31 114 ALA A C 1
ATOM 923 O O . ALA A 1 114 ? 4.473 -9.391 8.337 1.00 98.31 114 ALA A O 1
ATOM 924 N N . ALA A 1 115 ? 2.609 -9.121 7.111 1.00 97.50 115 ALA A N 1
ATOM 925 C CA . ALA A 1 115 ? 1.844 -10.221 7.692 1.00 97.50 115 ALA A CA 1
ATOM 926 C C . ALA A 1 115 ? 1.563 -11.336 6.677 1.00 97.50 115 ALA A C 1
ATOM 928 O O . ALA A 1 115 ? 1.543 -12.513 7.037 1.00 97.50 115 ALA A O 1
ATOM 929 N N . HIS A 1 116 ? 1.352 -10.985 5.405 1.00 96.94 116 HIS A N 1
ATOM 930 C CA . HIS A 1 116 ? 1.090 -11.962 4.353 1.00 96.94 116 HIS A CA 1
ATOM 931 C C . HIS A 1 116 ? 1.611 -11.503 2.989 1.00 96.94 116 HIS A C 1
ATOM 933 O O . HIS A 1 116 ? 1.925 -10.333 2.777 1.00 96.94 116 HIS A O 1
ATOM 939 N N . SER A 1 117 ? 1.703 -12.431 2.041 1.00 97.81 117 SER A N 1
ATOM 940 C CA . SER A 1 117 ? 2.099 -12.152 0.662 1.00 97.81 117 SER A CA 1
ATOM 941 C C . SER A 1 117 ? 1.200 -12.911 -0.299 1.00 97.81 117 SER A C 1
ATOM 943 O O . SER A 1 117 ? 0.981 -14.109 -0.140 1.00 97.81 117 SER A O 1
ATOM 945 N N . LEU A 1 118 ? 0.690 -12.202 -1.298 1.00 97.69 118 LEU A N 1
ATOM 946 C CA . LEU A 1 118 ? -0.213 -12.717 -2.313 1.00 97.69 118 LEU A CA 1
ATOM 947 C C . LEU A 1 118 ? 0.492 -12.704 -3.673 1.00 97.69 118 LEU A C 1
ATOM 949 O O . LEU A 1 118 ? 0.835 -11.624 -4.162 1.00 97.69 118 LEU A O 1
ATOM 953 N N . PRO A 1 119 ? 0.694 -13.869 -4.316 1.00 97.31 119 PRO A N 1
ATOM 954 C CA . PRO A 1 119 ? 1.254 -13.923 -5.658 1.00 97.31 119 PRO A CA 1
ATOM 955 C C . PRO A 1 119 ? 0.331 -13.242 -6.675 1.00 97.31 119 PRO A C 1
ATOM 957 O O . PRO A 1 119 ? -0.791 -13.695 -6.949 1.00 97.31 119 PRO A O 1
ATOM 960 N N . THR A 1 120 ? 0.845 -12.173 -7.270 1.00 97.75 120 THR A N 1
ATOM 961 C CA . THR A 1 120 ? 0.188 -11.348 -8.284 1.00 97.75 120 THR A CA 1
ATOM 962 C C . THR A 1 120 ? 1.029 -11.272 -9.552 1.00 97.75 120 THR A C 1
ATOM 964 O O . THR A 1 120 ? 2.217 -11.588 -9.567 1.00 97.75 120 THR A O 1
ATOM 967 N N . VAL A 1 121 ? 0.401 -10.876 -10.654 1.00 97.31 121 VAL A N 1
ATOM 968 C CA . VAL A 1 121 ? 1.091 -10.667 -11.929 1.00 97.31 121 VAL A CA 1
ATOM 969 C C . VAL A 1 121 ? 0.658 -9.312 -12.457 1.00 97.31 121 VAL A C 1
ATOM 971 O O . VAL A 1 121 ? -0.533 -9.124 -12.683 1.00 97.31 121 VAL A O 1
ATOM 974 N N . GLY A 1 122 ? 1.587 -8.364 -12.586 1.00 97.06 122 GLY A N 1
ATOM 975 C CA . GLY A 1 122 ? 1.332 -6.996 -13.045 1.00 97.06 122 GLY A CA 1
ATOM 976 C C . GLY A 1 122 ? 0.158 -6.341 -12.329 1.00 97.06 122 GLY A C 1
ATOM 977 O O . GLY A 1 122 ? -0.743 -5.841 -13.003 1.00 97.06 122 GLY A O 1
ATOM 978 N N . CYS A 1 123 ? 0.134 -6.440 -10.996 1.00 98.31 123 CYS A N 1
ATOM 979 C CA . CYS A 1 123 ? -0.936 -5.893 -10.168 1.00 98.31 123 CYS A CA 1
ATOM 980 C C . CYS A 1 123 ? -1.070 -4.392 -10.420 1.00 98.31 123 CYS A C 1
ATOM 982 O O . CYS A 1 123 ? -0.053 -3.703 -10.494 1.00 98.31 123 CYS A O 1
ATOM 984 N N . ARG A 1 124 ? -2.299 -3.902 -10.583 1.00 98.00 124 ARG A N 1
ATOM 985 C CA . ARG A 1 124 ? -2.577 -2.484 -10.844 1.00 98.00 124 ARG A CA 1
ATOM 986 C C . ARG A 1 124 ? -3.374 -1.794 -9.761 1.00 98.00 124 ARG A C 1
ATOM 988 O O . ARG A 1 124 ? -3.239 -0.585 -9.654 1.00 98.00 124 ARG A O 1
ATOM 995 N N . ASP A 1 125 ? -4.181 -2.561 -9.051 1.00 98.56 125 ASP A N 1
ATOM 996 C CA . ASP A 1 125 ? -5.220 -2.048 -8.175 1.00 98.56 125 ASP A CA 1
ATOM 997 C C . ASP A 1 125 ? -5.612 -3.147 -7.196 1.00 98.56 125 ASP A C 1
ATOM 999 O O . ASP A 1 125 ? -5.642 -4.320 -7.606 1.00 98.56 125 ASP A O 1
ATOM 1003 N N . TRP A 1 126 ? -5.912 -2.773 -5.962 1.00 98.62 126 TRP A N 1
ATOM 1004 C CA . TRP A 1 126 ? -6.528 -3.596 -4.937 1.00 98.62 126 TRP A CA 1
ATOM 1005 C C . TRP A 1 126 ? -7.781 -2.905 -4.419 1.00 98.62 126 TRP A C 1
ATOM 1007 O O . TRP A 1 126 ? -7.779 -1.721 -4.150 1.00 98.62 126 TRP A O 1
ATOM 1017 N N . GLU A 1 127 ? -8.834 -3.681 -4.198 1.00 98.56 127 GLU A N 1
ATOM 1018 C CA . GLU A 1 127 ? -10.049 -3.182 -3.556 1.00 98.56 127 GLU A CA 1
ATOM 1019 C C . GLU A 1 127 ? -10.511 -4.192 -2.513 1.00 98.56 127 GLU A C 1
ATOM 1021 O O . GLU A 1 127 ? -10.470 -5.415 -2.736 1.00 98.56 127 GLU A O 1
ATOM 1026 N N . HIS A 1 128 ? -10.986 -3.688 -1.379 1.00 98.31 128 HIS A N 1
ATOM 1027 C CA . HIS A 1 128 ? -11.650 -4.485 -0.364 1.00 98.31 128 HIS A CA 1
ATOM 1028 C C . HIS A 1 128 ? -13.161 -4.240 -0.355 1.00 98.31 128 HIS A C 1
ATOM 1030 O O . HIS A 1 128 ? -13.651 -3.115 -0.350 1.00 98.31 128 HIS A O 1
ATOM 1036 N N . PHE A 1 129 ? -13.934 -5.319 -0.239 1.00 97.12 129 PHE A N 1
ATOM 1037 C CA . PHE A 1 129 ? -15.363 -5.224 0.048 1.00 97.12 129 PHE A CA 1
ATOM 1038 C C . PHE A 1 129 ? -15.820 -6.377 0.937 1.00 97.12 129 PHE A C 1
ATOM 1040 O O . PHE A 1 129 ? -15.128 -7.380 1.105 1.00 97.12 129 PHE A O 1
ATOM 1047 N N . SER A 1 130 ? -17.010 -6.247 1.518 1.00 95.38 130 SER A N 1
ATOM 1048 C CA . SER A 1 130 ? -17.603 -7.302 2.338 1.00 95.38 130 SER A CA 1
ATOM 1049 C C . SER A 1 130 ? -19.093 -7.448 2.072 1.00 95.38 130 SER A C 1
ATOM 1051 O O . SER A 1 130 ? -19.749 -6.527 1.586 1.00 95.38 130 SER A O 1
ATOM 1053 N N . THR A 1 131 ? -19.615 -8.630 2.379 1.00 93.94 131 THR A N 1
ATOM 1054 C CA . THR A 1 131 ? -21.049 -8.929 2.363 1.00 93.94 131 THR A CA 1
ATOM 1055 C C . THR A 1 131 ? -21.434 -9.573 3.688 1.00 93.94 131 THR A C 1
ATOM 1057 O O . THR A 1 131 ? -20.598 -10.225 4.317 1.00 93.94 131 THR A O 1
ATOM 1060 N N . GLU A 1 132 ? -22.689 -9.419 4.103 1.00 91.31 132 GLU A N 1
ATOM 1061 C CA . GLU A 1 132 ? -23.176 -10.011 5.355 1.00 91.31 132 GLU A CA 1
ATOM 1062 C C . GLU A 1 132 ? -23.102 -11.546 5.339 1.00 91.31 132 GLU A C 1
ATOM 1064 O O . GLU A 1 132 ? -22.728 -12.154 6.338 1.00 91.31 132 GLU A O 1
ATOM 1069 N N . GLU A 1 133 ? -23.414 -12.173 4.201 1.00 93.00 133 GLU A N 1
ATOM 1070 C CA . GLU A 1 133 ? -23.496 -13.635 4.077 1.00 93.00 133 GLU A CA 1
ATOM 1071 C C . GLU A 1 133 ? -22.129 -14.294 3.857 1.00 93.00 133 GLU A C 1
ATOM 1073 O O . GLU A 1 133 ? -21.834 -15.341 4.433 1.00 93.00 133 GLU A O 1
ATOM 1078 N N . GLU A 1 134 ? -21.277 -13.694 3.021 1.00 92.12 134 GLU A N 1
ATOM 1079 C CA . GLU A 1 134 ? -20.025 -14.321 2.595 1.00 92.12 134 GLU A CA 1
ATOM 1080 C C . GLU A 1 134 ? -18.786 -13.736 3.293 1.00 92.12 134 GLU A C 1
ATOM 1082 O O . GLU A 1 134 ? -17.715 -14.331 3.215 1.00 92.12 134 GLU A O 1
ATOM 1087 N N . GLY A 1 135 ? -18.892 -12.616 4.008 1.00 93.25 135 GLY A N 1
ATOM 1088 C CA . GLY A 1 135 ? -17.758 -11.983 4.688 1.00 93.25 135 GLY A CA 1
ATOM 1089 C C . GLY A 1 135 ? -16.893 -11.119 3.762 1.00 93.25 135 GLY A C 1
ATOM 1090 O O . GLY A 1 135 ? -17.401 -10.523 2.810 1.00 93.25 135 GLY A O 1
ATOM 1091 N N . SER A 1 136 ? -15.598 -11.003 4.078 1.00 95.94 136 SER A N 1
ATOM 1092 C CA . SER A 1 136 ? -14.657 -10.079 3.422 1.00 95.94 136 SER A CA 1
ATOM 1093 C C . SER A 1 136 ? -13.960 -10.664 2.194 1.00 95.94 136 SER A C 1
ATOM 1095 O O . SER A 1 136 ? -13.550 -11.829 2.168 1.00 95.94 136 SER A O 1
ATOM 1097 N N . PHE A 1 137 ? -13.733 -9.800 1.210 1.00 97.62 137 PHE A N 1
ATOM 1098 C CA . PHE A 1 137 ? -13.064 -10.102 -0.044 1.00 97.62 137 PHE A CA 1
ATOM 1099 C C . PHE A 1 137 ? -11.992 -9.061 -0.363 1.00 97.62 137 PHE A C 1
ATOM 1101 O O . PHE A 1 137 ? -12.143 -7.883 -0.054 1.00 97.62 137 PHE A O 1
ATOM 1108 N N . LEU A 1 138 ? -10.937 -9.510 -1.039 1.00 98.19 138 LEU A N 1
ATOM 1109 C CA . LEU A 1 138 ? -10.001 -8.654 -1.760 1.00 98.19 138 LEU A CA 1
ATOM 1110 C C . LEU A 1 138 ? -10.096 -8.959 -3.248 1.00 98.19 138 LEU A C 1
ATOM 1112 O O . LEU A 1 138 ? -10.155 -10.125 -3.639 1.00 98.19 138 LEU A O 1
ATOM 1116 N N . VAL A 1 139 ? -10.049 -7.942 -4.091 1.00 98.31 139 VAL A N 1
ATOM 1117 C CA . VAL A 1 139 ? -9.946 -8.102 -5.541 1.00 98.31 139 VAL A CA 1
ATOM 1118 C C . VAL A 1 139 ? -8.739 -7.332 -6.040 1.00 98.31 139 VAL A C 1
ATOM 1120 O O . VAL A 1 139 ? -8.486 -6.234 -5.568 1.00 98.31 139 VAL A O 1
ATOM 1123 N N . TYR A 1 140 ? -7.995 -7.911 -6.985 1.00 98.12 140 TYR A N 1
ATOM 1124 C CA . TYR A 1 140 ? -6.949 -7.174 -7.689 1.00 98.12 140 TYR A CA 1
ATOM 1125 C C . TYR A 1 140 ? -7.112 -7.229 -9.192 1.00 98.12 140 TYR A C 1
ATOM 1127 O O . TYR A 1 140 ? -7.518 -8.258 -9.747 1.00 98.12 140 TYR A O 1
ATOM 1135 N N . SER A 1 141 ? -6.700 -6.150 -9.852 1.00 98.19 141 SER A N 1
ATOM 1136 C CA . SER A 1 141 ? -6.615 -6.081 -11.306 1.00 98.19 141 SER A CA 1
ATOM 1137 C C . SER A 1 141 ? -5.198 -6.365 -11.820 1.00 98.19 141 SER A C 1
ATOM 1139 O O . SER A 1 141 ? -4.196 -5.984 -11.211 1.00 98.19 141 SER A O 1
ATOM 1141 N N . SER A 1 142 ? -5.094 -7.061 -12.956 1.00 97.62 142 SER A N 1
ATOM 1142 C CA . SER A 1 142 ? -3.817 -7.340 -13.624 1.00 97.62 142 SER A CA 1
ATOM 1143 C C . SER A 1 142 ? -3.730 -6.633 -14.973 1.00 97.62 142 SER A C 1
ATOM 1145 O O . SER A 1 142 ? -4.615 -6.791 -15.810 1.00 97.62 142 SER A O 1
ATOM 1147 N N . ALA A 1 143 ? -2.633 -5.912 -15.221 1.00 94.50 143 ALA A N 1
ATOM 1148 C CA . ALA A 1 143 ? -2.345 -5.337 -16.540 1.00 94.50 143 ALA A CA 1
ATOM 1149 C C . ALA A 1 143 ? -1.685 -6.324 -17.513 1.00 94.50 143 ALA A C 1
ATOM 1151 O O . ALA A 1 143 ? -1.689 -6.092 -18.720 1.00 94.50 143 ALA A O 1
ATOM 1152 N N . THR A 1 144 ? -1.066 -7.394 -17.008 1.00 94.44 144 THR A N 1
ATOM 1153 C CA . THR A 1 144 ? -0.220 -8.291 -17.818 1.00 94.44 144 THR A CA 1
ATOM 1154 C C . THR A 1 144 ? -0.723 -9.734 -17.866 1.00 94.44 144 THR A C 1
ATOM 1156 O O . THR A 1 144 ? -0.186 -10.550 -18.614 1.00 94.44 144 THR A O 1
ATOM 1159 N N . SER A 1 145 ? -1.790 -10.048 -17.131 1.00 94.38 145 SER A N 1
ATOM 1160 C CA . SER A 1 145 ? -2.547 -11.296 -17.216 1.00 94.38 145 SER A CA 1
ATOM 1161 C C . SER A 1 145 ? -3.945 -11.030 -17.770 1.00 94.38 145 SER A C 1
ATOM 1163 O O . SER A 1 145 ? -4.534 -9.982 -17.531 1.00 94.38 145 SER A O 1
ATOM 1165 N N . ARG A 1 146 ? -4.526 -12.022 -18.455 1.00 95.06 146 ARG A N 1
ATOM 1166 C CA . ARG A 1 146 ? -5.945 -11.988 -18.860 1.00 95.06 146 ARG A CA 1
ATOM 1167 C C . ARG A 1 146 ? -6.912 -12.136 -17.682 1.00 95.06 146 ARG A C 1
ATOM 1169 O O . ARG A 1 146 ? -8.106 -11.931 -17.859 1.00 95.06 146 ARG A O 1
ATOM 1176 N N . LEU A 1 147 ? -6.411 -12.563 -16.522 1.00 95.00 147 LEU A N 1
ATOM 1177 C CA . LEU A 1 147 ? -7.209 -12.854 -15.337 1.00 95.00 14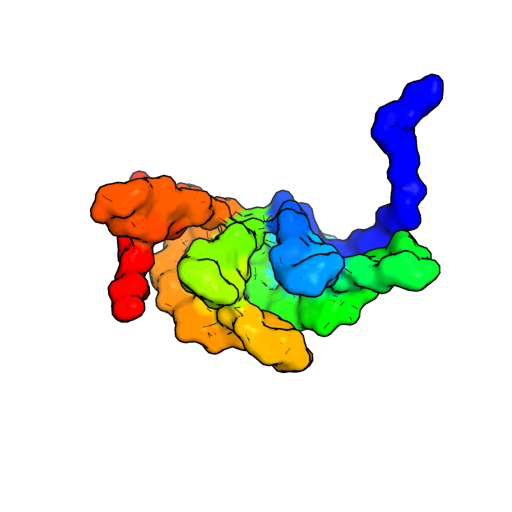7 LEU A CA 1
ATOM 1178 C C . LEU A 1 147 ? -6.787 -11.966 -14.165 1.00 95.00 147 LEU A C 1
ATOM 1180 O O . LEU A 1 147 ? -5.632 -12.008 -13.728 1.00 95.00 147 LEU A O 1
ATOM 1184 N N . SER A 1 148 ? -7.770 -11.242 -13.645 1.00 96.44 148 SER A N 1
ATOM 1185 C CA . SER A 1 148 ? -7.815 -10.642 -12.309 1.00 96.44 148 SER A CA 1
ATOM 1186 C C . SER A 1 148 ? -8.336 -11.675 -11.303 1.00 96.44 148 SER A C 1
ATOM 1188 O O . SER A 1 148 ? -8.951 -12.666 -11.713 1.00 96.44 148 SER A O 1
ATOM 1190 N N . LYS A 1 149 ? -8.103 -11.492 -9.998 1.00 96.81 149 LYS A N 1
ATOM 1191 C CA . LYS A 1 149 ? -8.604 -12.441 -8.984 1.00 96.81 149 LYS A CA 1
ATOM 1192 C C . LYS A 1 149 ? -9.431 -11.738 -7.924 1.00 96.81 149 LYS A C 1
ATOM 1194 O O . LYS A 1 149 ? -9.059 -10.667 -7.464 1.00 96.81 149 LYS A O 1
ATOM 1199 N N . VAL A 1 150 ? -10.494 -12.418 -7.503 1.00 97.56 150 VAL A N 1
ATOM 1200 C CA . VAL A 1 150 ? -11.245 -12.138 -6.278 1.00 97.56 150 VAL A CA 1
ATOM 1201 C C . VAL A 1 150 ? -10.860 -13.209 -5.258 1.00 97.56 150 VAL A C 1
ATOM 1203 O O . VAL A 1 150 ? -10.832 -14.399 -5.574 1.00 97.56 150 VAL A O 1
ATOM 1206 N N . LEU A 1 151 ? -10.518 -12.787 -4.051 1.00 97.06 151 LEU A N 1
ATOM 1207 C CA . LEU A 1 151 ? -10.001 -13.604 -2.965 1.00 97.06 151 LEU A CA 1
ATOM 1208 C C . LEU A 1 151 ? -10.941 -13.459 -1.774 1.00 97.06 151 LEU A C 1
ATOM 1210 O O . LEU A 1 151 ? -11.127 -12.361 -1.264 1.00 97.06 151 LEU A O 1
ATOM 1214 N N . LYS A 1 152 ? -11.507 -14.571 -1.307 1.00 96.00 152 LYS A N 1
ATOM 1215 C CA . LYS A 1 152 ? -12.271 -14.603 -0.059 1.00 96.00 152 LYS A CA 1
ATOM 1216 C C . LYS A 1 152 ? -11.307 -14.676 1.125 1.00 96.00 152 LYS A C 1
ATOM 1218 O O . LYS A 1 152 ? -10.483 -15.595 1.183 1.00 96.00 152 LYS A O 1
ATOM 1223 N N . LEU A 1 153 ? -11.404 -13.733 2.058 1.00 93.50 153 LEU A N 1
ATOM 1224 C CA . LEU A 1 153 ? -10.597 -13.741 3.275 1.00 93.50 153 LEU A CA 1
ATOM 1225 C C . LEU A 1 153 ? -11.156 -14.767 4.262 1.00 93.50 153 LEU A C 1
ATOM 1227 O O . LEU A 1 153 ? -12.365 -14.901 4.435 1.00 93.50 153 LEU A O 1
ATOM 1231 N N . ARG A 1 154 ? -10.262 -15.520 4.905 1.00 84.62 154 ARG A N 1
ATOM 1232 C CA . ARG A 1 154 ? -10.642 -16.467 5.957 1.00 84.62 154 ARG A CA 1
ATOM 1233 C C . ARG A 1 154 ? -10.562 -15.750 7.297 1.00 84.62 154 ARG A C 1
ATOM 1235 O O . ARG A 1 154 ? -9.467 -15.408 7.733 1.00 84.62 154 ARG A O 1
ATOM 1242 N N . THR A 1 155 ? -11.707 -15.532 7.927 1.00 70.00 155 THR A N 1
ATOM 1243 C CA . THR A 1 155 ? -11.794 -15.156 9.340 1.00 70.00 155 THR A CA 1
ATOM 1244 C C . THR A 1 155 ? -11.856 -16.433 10.174 1.00 70.00 155 THR A C 1
ATOM 1246 O O . THR A 1 155 ? -12.594 -17.352 9.816 1.00 70.00 155 THR A O 1
ATOM 1249 N N . PHE A 1 156 ? -11.043 -16.516 11.228 1.00 50.62 156 PHE A N 1
ATOM 1250 C CA . PHE A 1 156 ? -11.120 -17.590 12.223 1.00 50.62 156 PHE A CA 1
ATOM 1251 C C . PHE A 1 156 ? -12.076 -17.205 13.346 1.00 50.62 156 PHE A C 1
ATOM 1253 O O . PHE A 1 156 ? -12.131 -15.993 13.655 1.00 50.62 156 PHE A O 1
#

InterPro domains:
  IPR005492 Leucine-rich glioma-inactivated , EPTP repeat [PF03736] (10-53)
  IPR005492 Leucine-rich glioma-inactivated , EPTP repeat [PF03736] (60-107)
  IPR005492 Leucine-rich glioma-inactivated , EPTP repeat [PF03736] (112-152)
  IPR009039 EAR [PS50912] (60-108)
  IPR009039 EAR [PS5091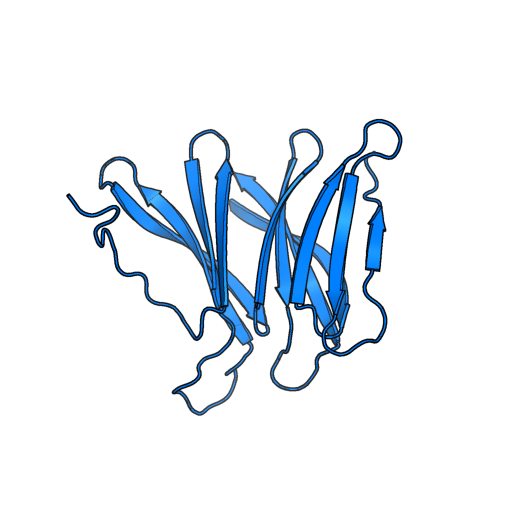2] (111-155)